Protein AF-A0A839RKI3-F1 (afdb_monomer_lite)

Foldseek 3Di:
DDQVVLLVVLLVCLQVLLVVLCVVQVDVPRNVCSLVVSLVVLLVSQLVSLVVDVQDDPPDDSVRSSVSRSVSSNVSNVVNVVVVLCVVQPPVGD

Organism: NCBI:txid616997

Structu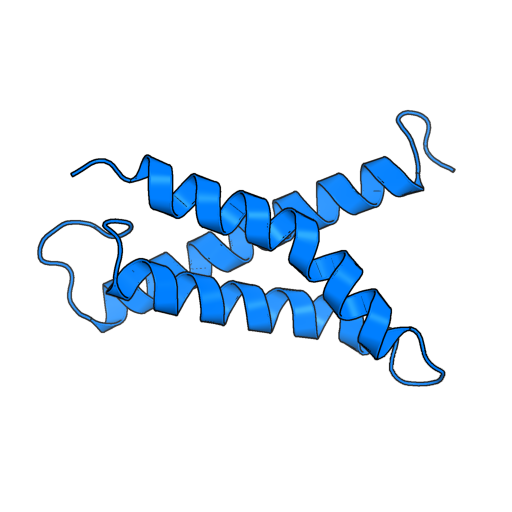re (mmCIF, N/CA/C/O backbone):
data_AF-A0A839RKI3-F1
#
_entry.id   AF-A0A839RKI3-F1
#
loop_
_atom_site.group_PDB
_atom_site.id
_atom_site.type_symbol
_atom_site.label_atom_id
_atom_site.label_alt_id
_atom_site.label_comp_id
_atom_site.label_asym_id
_atom_site.label_entity_id
_atom_site.label_seq_id
_atom_site.pdbx_PDB_ins_code
_atom_site.Cartn_x
_atom_site.Cartn_y
_atom_site.Cartn_z
_atom_site.occupancy
_atom_site.B_iso_or_equiv
_atom_site.auth_seq_id
_atom_site.auth_comp_id
_atom_site.auth_asym_id
_atom_site.auth_atom_id
_atom_site.pdbx_PDB_model_num
ATOM 1 N N . MET A 1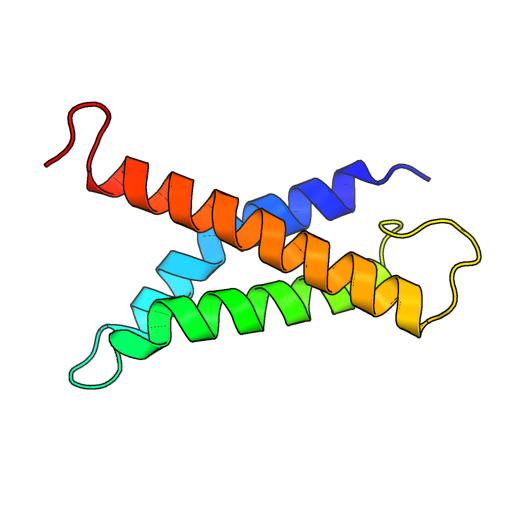 1 ? -14.782 8.598 13.668 1.00 72.19 1 MET A N 1
ATOM 2 C CA . MET A 1 1 ? -13.622 9.318 13.080 1.00 72.19 1 MET A CA 1
ATOM 3 C C . MET A 1 1 ? -13.662 9.202 11.556 1.00 72.19 1 MET A C 1
ATOM 5 O O . MET A 1 1 ? -14.238 8.240 11.061 1.00 72.19 1 MET A O 1
ATOM 9 N N . SER A 1 2 ? -13.097 10.156 10.805 1.00 88.31 2 SER A N 1
ATOM 10 C CA . SER A 1 2 ? -13.079 10.091 9.331 1.00 88.31 2 SER A CA 1
ATOM 11 C C . SER A 1 2 ? -12.034 9.091 8.824 1.00 88.31 2 SER A C 1
ATOM 13 O O . SER A 1 2 ? -10.899 9.115 9.291 1.00 88.31 2 SER A O 1
ATOM 15 N N . ARG A 1 3 ? -12.404 8.252 7.846 1.00 92.81 3 ARG A N 1
ATOM 16 C CA . ARG A 1 3 ? -11.498 7.290 7.180 1.00 92.81 3 ARG A CA 1
ATOM 17 C C . ARG A 1 3 ? -10.682 7.910 6.046 1.00 92.81 3 ARG A C 1
ATOM 19 O O . ARG A 1 3 ? -9.733 7.305 5.556 1.00 92.81 3 ARG A O 1
ATOM 26 N N . LEU A 1 4 ? -11.056 9.120 5.634 1.00 95.00 4 LEU A N 1
ATOM 27 C CA . LEU A 1 4 ? -10.479 9.808 4.486 1.00 95.00 4 LEU A CA 1
ATOM 28 C C . LEU A 1 4 ? -8.949 9.973 4.576 1.00 95.00 4 LEU A C 1
ATOM 30 O O . LEU A 1 4 ? -8.292 9.670 3.585 1.00 95.00 4 LEU A O 1
ATOM 34 N N . PRO A 1 5 ? -8.3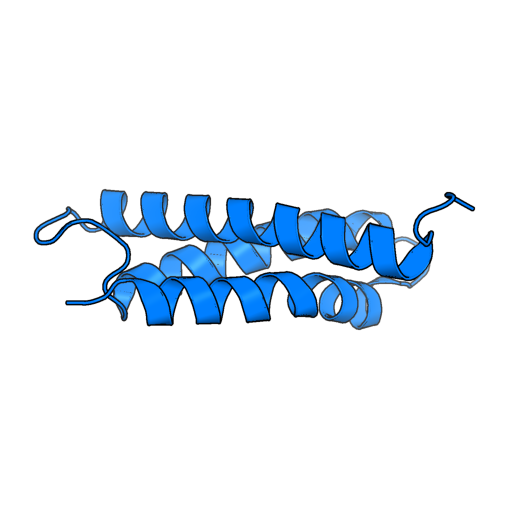46 10.358 5.721 1.00 95.19 5 PRO A N 1
ATOM 35 C CA . PRO A 1 5 ? -6.894 10.521 5.801 1.00 95.19 5 PRO A CA 1
ATOM 36 C C . PRO A 1 5 ? -6.128 9.221 5.535 1.00 95.19 5 PRO A C 1
ATOM 38 O O . PRO A 1 5 ? -5.111 9.238 4.850 1.00 95.19 5 PRO A O 1
ATOM 41 N N . ALA A 1 6 ? -6.638 8.087 6.029 1.00 95.00 6 ALA A N 1
ATOM 42 C CA . ALA A 1 6 ? -6.030 6.778 5.805 1.00 95.00 6 ALA A CA 1
ATOM 43 C C . ALA A 1 6 ? -6.087 6.377 4.324 1.00 95.00 6 ALA A C 1
ATOM 45 O O . ALA A 1 6 ? -5.101 5.892 3.775 1.00 95.00 6 ALA A O 1
ATOM 46 N N . VAL A 1 7 ? -7.226 6.623 3.669 1.00 96.75 7 VAL A N 1
ATOM 47 C CA . VAL A 1 7 ? -7.406 6.340 2.238 1.00 96.75 7 VAL A CA 1
ATOM 48 C C . VAL A 1 7 ? -6.511 7.235 1.383 1.00 96.75 7 VAL A C 1
ATOM 50 O O . VAL A 1 7 ? -5.844 6.732 0.487 1.00 96.75 7 VAL A O 1
ATOM 53 N N . LEU A 1 8 ? -6.446 8.539 1.673 1.00 97.06 8 LEU A N 1
ATOM 54 C CA . LEU A 1 8 ? -5.585 9.475 0.943 1.00 97.06 8 LEU A CA 1
ATOM 55 C C . LEU A 1 8 ? -4.103 9.125 1.101 1.00 97.06 8 LEU A C 1
ATOM 57 O O . LEU A 1 8 ? -3.370 9.127 0.116 1.00 97.06 8 LEU A O 1
ATOM 61 N N . LEU A 1 9 ? -3.674 8.770 2.314 1.00 97.31 9 LEU A N 1
ATOM 62 C CA . LEU A 1 9 ? -2.310 8.312 2.566 1.00 97.31 9 LEU A CA 1
ATOM 63 C C . LEU A 1 9 ? -1.978 7.071 1.730 1.00 97.31 9 LEU A C 1
ATOM 65 O O . LEU A 1 9 ? -0.959 7.046 1.046 1.00 97.31 9 LEU A O 1
ATOM 69 N N . LEU A 1 10 ? -2.846 6.058 1.752 1.00 97.44 10 LEU A N 1
ATOM 70 C CA . LEU A 1 10 ? -2.638 4.837 0.974 1.00 97.44 10 LEU A CA 1
ATOM 71 C C . LEU A 1 10 ? -2.715 5.079 -0.537 1.00 97.44 10 LEU A C 1
ATOM 73 O O . LEU A 1 10 ? -2.015 4.406 -1.283 1.00 97.44 10 LEU A O 1
ATOM 77 N N . LEU A 1 11 ? -3.518 6.038 -1.000 1.00 97.56 11 LEU A N 1
ATOM 78 C CA . LEU A 1 11 ? -3.580 6.405 -2.414 1.00 97.56 11 LEU A CA 1
ATOM 79 C C . LEU A 1 11 ? -2.254 7.018 -2.876 1.00 97.56 11 LEU A C 1
ATO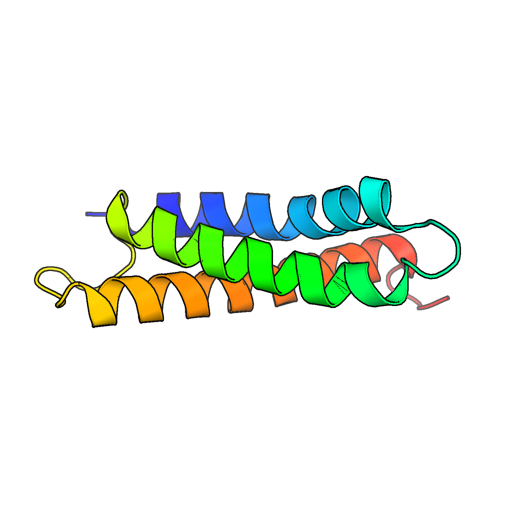M 81 O O . LEU A 1 11 ? -1.705 6.597 -3.891 1.00 97.56 11 LEU A O 1
ATOM 85 N N . ILE A 1 12 ? -1.722 7.973 -2.109 1.00 97.75 12 ILE A N 1
ATOM 86 C CA . ILE A 1 12 ? -0.418 8.588 -2.383 1.00 97.75 12 ILE A CA 1
ATOM 87 C C . ILE A 1 12 ? 0.669 7.507 -2.388 1.00 97.75 12 ILE A C 1
ATOM 89 O O . ILE A 1 12 ? 1.444 7.419 -3.338 1.00 97.75 12 ILE A O 1
ATOM 93 N N . LEU A 1 13 ? 0.690 6.637 -1.374 1.00 97.50 13 LEU A N 1
ATOM 94 C CA . LEU A 1 13 ? 1.633 5.520 -1.317 1.00 97.50 13 LEU A CA 1
ATOM 95 C C . LEU A 1 13 ? 1.478 4.570 -2.508 1.00 97.50 13 LEU A C 1
ATOM 97 O O . LEU A 1 13 ? 2.486 4.159 -3.067 1.00 97.50 13 LEU A O 1
ATOM 101 N N . GLY A 1 14 ? 0.255 4.262 -2.940 1.00 96.25 14 GLY A N 1
ATOM 102 C CA . GLY A 1 14 ? 0.000 3.414 -4.105 1.00 96.25 14 GLY A CA 1
ATOM 103 C C . GLY A 1 14 ? 0.595 3.994 -5.386 1.00 96.25 14 GLY A C 1
ATOM 104 O O . GLY A 1 14 ? 1.283 3.283 -6.113 1.00 96.25 14 GLY A O 1
ATOM 105 N N . ILE A 1 15 ? 0.403 5.294 -5.627 1.00 96.12 15 ILE A N 1
ATOM 106 C CA . ILE A 1 15 ? 0.938 5.992 -6.808 1.00 96.12 15 ILE A CA 1
ATOM 107 C C . ILE A 1 15 ? 2.472 5.983 -6.816 1.00 96.12 15 ILE A C 1
ATOM 109 O O . ILE A 1 15 ? 3.078 5.711 -7.849 1.00 96.12 15 ILE A O 1
ATOM 113 N N . PHE A 1 16 ? 3.111 6.260 -5.676 1.00 96.62 16 PHE A N 1
ATOM 114 C CA . PHE A 1 16 ? 4.573 6.371 -5.606 1.00 96.62 16 PHE A CA 1
ATOM 115 C C . PHE A 1 16 ? 5.294 5.046 -5.337 1.00 96.62 16 PHE A C 1
ATOM 117 O O . PHE A 1 16 ? 6.483 4.934 -5.621 1.00 96.62 16 PHE A O 1
ATOM 124 N N . SER A 1 17 ? 4.616 4.024 -4.816 1.00 95.88 17 SER A N 1
ATOM 125 C CA . SER A 1 17 ? 5.266 2.758 -4.470 1.00 95.88 17 SER A CA 1
ATOM 126 C C . SER A 1 17 ? 5.799 2.032 -5.703 1.00 95.88 17 SER A C 1
ATOM 128 O O . SER A 1 17 ? 6.888 1.477 -5.624 1.00 95.88 17 SER A O 1
ATOM 130 N N . LEU A 1 18 ? 5.083 2.054 -6.829 1.00 93.25 18 LEU A N 1
ATOM 131 C CA . LEU A 1 18 ? 5.520 1.376 -8.050 1.00 93.25 18 LEU A CA 1
ATOM 132 C C . LEU A 1 18 ? 6.796 1.992 -8.666 1.00 93.25 18 LEU A C 1
ATOM 134 O O . LEU A 1 18 ? 7.739 1.233 -8.889 1.00 93.25 18 LEU A O 1
ATOM 138 N N . PRO A 1 19 ? 6.907 3.321 -8.898 1.00 93.38 19 PRO A N 1
ATOM 139 C CA . PRO A 1 19 ? 8.152 3.909 -9.401 1.00 93.38 19 PRO A CA 1
ATOM 140 C C . PRO A 1 19 ? 9.314 3.758 -8.413 1.00 93.38 19 PRO A C 1
ATOM 142 O O . PRO A 1 19 ? 10.451 3.594 -8.842 1.00 93.38 19 PRO A O 1
ATOM 145 N N . VAL A 1 20 ? 9.048 3.744 -7.101 1.00 96.00 20 VAL A N 1
ATOM 146 C CA . VAL A 1 20 ? 10.074 3.425 -6.096 1.00 96.00 20 VAL A CA 1
ATOM 147 C C . VAL A 1 20 ? 10.542 1.976 -6.239 1.00 96.00 20 VAL A C 1
ATOM 149 O O . VAL A 1 20 ? 11.743 1.728 -6.251 1.00 96.00 20 VAL A O 1
ATOM 152 N N . SER A 1 21 ? 9.629 1.012 -6.394 1.00 94.38 21 SER A N 1
ATOM 153 C CA . SER A 1 21 ? 9.997 -0.384 -6.654 1.00 94.38 21 SER A CA 1
ATOM 154 C C . SER A 1 21 ? 10.794 -0.532 -7.951 1.00 94.38 21 SER A C 1
ATOM 156 O O . SER A 1 21 ? 11.805 -1.226 -7.941 1.00 94.38 21 SER A O 1
ATOM 158 N N . ALA A 1 22 ? 10.396 0.152 -9.028 1.00 92.94 22 ALA A N 1
ATOM 159 C CA . ALA A 1 22 ? 11.134 0.171 -10.289 1.00 92.94 22 ALA A CA 1
ATOM 160 C C . ALA A 1 22 ? 12.547 0.737 -10.101 1.00 92.94 22 ALA A C 1
ATOM 162 O O . ALA A 1 22 ? 13.514 0.072 -10.445 1.00 92.94 22 ALA A O 1
ATOM 163 N N . PHE A 1 23 ? 12.695 1.887 -9.438 1.00 94.44 23 PHE A N 1
ATOM 164 C CA . PHE A 1 23 ? 14.002 2.500 -9.181 1.00 94.44 23 PHE A CA 1
ATOM 165 C C . PHE A 1 23 ? 15.021 1.540 -8.538 1.00 94.44 23 PHE A C 1
ATOM 167 O O . PHE A 1 23 ? 16.206 1.602 -8.854 1.00 94.44 23 PHE A O 1
ATOM 174 N N . PHE A 1 24 ? 14.573 0.639 -7.656 1.00 95.50 24 PHE A N 1
ATOM 175 C CA . PHE A 1 24 ? 15.447 -0.340 -7.000 1.00 95.50 24 PHE A CA 1
ATOM 176 C C . PHE A 1 24 ? 15.570 -1.686 -7.730 1.00 95.50 24 PHE A C 1
ATOM 178 O O . PHE A 1 24 ? 16.505 -2.430 -7.438 1.00 95.50 24 PHE A O 1
ATOM 185 N N . LEU A 1 25 ? 14.633 -2.034 -8.617 1.00 95.38 25 LEU A N 1
ATOM 186 C CA . LEU A 1 25 ? 14.505 -3.383 -9.188 1.00 95.38 25 LEU A CA 1
ATOM 187 C C . LEU A 1 25 ? 14.553 -3.422 -10.722 1.00 95.38 25 LEU A C 1
ATOM 189 O O . LEU A 1 25 ? 14.439 -4.507 -11.286 1.00 95.38 25 LEU A O 1
ATOM 193 N N . ASP A 1 26 ? 14.778 -2.302 -11.403 1.00 92.88 26 ASP A N 1
ATOM 194 C CA . ASP A 1 26 ? 14.901 -2.201 -12.870 1.00 92.88 26 ASP A CA 1
ATOM 195 C C . ASP A 1 26 ? 16.266 -2.696 -13.408 1.00 92.88 26 ASP A C 1
ATOM 197 O O . ASP A 1 26 ? 16.814 -2.184 -14.378 1.00 92.88 26 ASP A O 1
ATOM 201 N N . GLY A 1 27 ? 16.881 -3.659 -12.718 1.00 93.19 27 GLY A N 1
ATOM 202 C CA . GLY A 1 27 ? 18.143 -4.280 -13.106 1.00 93.19 27 GLY A CA 1
ATOM 203 C C . GLY A 1 27 ? 17.963 -5.664 -13.748 1.00 93.19 27 GLY A C 1
ATOM 204 O O . GLY A 1 27 ? 16.934 -6.323 -13.550 1.00 93.19 27 GLY A O 1
ATOM 205 N N . PRO A 1 28 ? 19.001 -6.177 -14.442 1.00 92.62 28 PRO A N 1
ATOM 206 C CA . PRO A 1 28 ? 18.962 -7.500 -15.055 1.00 92.62 28 PRO A CA 1
ATOM 207 C C . PRO A 1 28 ? 18.605 -8.596 -14.043 1.00 92.62 28 PRO A C 1
ATOM 209 O O . PRO A 1 28 ? 19.322 -8.831 -13.070 1.00 92.62 28 PRO A O 1
ATOM 212 N N . GLY A 1 29 ? 17.490 -9.287 -14.285 1.00 93.00 29 GLY A N 1
ATOM 213 C CA . GLY A 1 29 ? 17.002 -10.382 -13.439 1.00 93.00 29 GLY A CA 1
ATOM 214 C C . GLY A 1 29 ? 16.131 -9.963 -12.246 1.00 93.00 29 GLY A C 1
ATOM 215 O O . GLY A 1 29 ? 15.573 -10.842 -11.587 1.00 93.00 29 GLY A O 1
ATOM 216 N N . THR A 1 30 ? 15.952 -8.663 -11.982 1.00 95.62 30 THR A N 1
ATOM 217 C CA . THR A 1 30 ? 15.095 -8.157 -10.890 1.00 95.62 30 THR A CA 1
ATOM 218 C C . THR A 1 30 ? 13.795 -7.504 -11.368 1.00 95.62 30 THR A C 1
ATOM 220 O O . THR A 1 30 ? 12.868 -7.388 -10.574 1.00 95.62 30 THR A O 1
ATOM 223 N N . GLU A 1 31 ? 13.665 -7.165 -12.651 1.00 92.88 31 GLU A N 1
ATOM 224 C CA . GLU A 1 31 ? 12.498 -6.460 -13.223 1.00 92.88 31 GLU A CA 1
ATOM 225 C C . GLU A 1 31 ? 11.155 -7.156 -12.931 1.00 92.88 31 GLU A C 1
ATOM 227 O O . GLU A 1 31 ? 10.165 -6.523 -12.560 1.00 92.88 31 GLU A O 1
ATOM 232 N N . ASN A 1 32 ? 11.130 -8.493 -12.992 1.00 95.12 32 ASN A N 1
ATOM 233 C CA . ASN A 1 32 ? 9.932 -9.292 -12.703 1.00 95.12 32 ASN A CA 1
ATOM 234 C C . ASN A 1 32 ? 9.459 -9.185 -11.239 1.00 95.12 32 ASN A C 1
ATOM 236 O O . ASN A 1 32 ? 8.347 -9.607 -10.920 1.00 95.12 32 ASN A O 1
ATOM 240 N N . TRP A 1 33 ? 10.279 -8.622 -10.344 1.00 97.06 33 TRP A N 1
ATOM 241 C CA . TRP A 1 33 ? 9.940 -8.388 -8.941 1.00 97.06 33 TRP A CA 1
ATOM 242 C C . TRP A 1 33 ? 9.301 -7.025 -8.678 1.00 97.06 33 TRP A C 1
ATOM 244 O O . TRP A 1 33 ? 8.733 -6.856 -7.601 1.00 97.06 33 TRP A O 1
ATOM 254 N N . ILE A 1 34 ? 9.315 -6.085 -9.631 1.00 95.31 34 ILE A N 1
ATOM 255 C CA . ILE A 1 34 ? 8.768 -4.729 -9.441 1.00 95.31 34 ILE A CA 1
ATOM 256 C C . ILE A 1 34 ? 7.308 -4.787 -8.977 1.00 95.31 34 ILE A C 1
ATOM 258 O O . ILE A 1 34 ? 6.960 -4.254 -7.922 1.00 95.31 34 ILE A O 1
ATOM 262 N N . VAL A 1 35 ? 6.456 -5.480 -9.736 1.00 95.69 35 VAL A N 1
ATOM 263 C CA . VAL A 1 35 ? 5.020 -5.589 -9.441 1.00 95.69 35 VAL A CA 1
ATOM 264 C C . VAL A 1 35 ? 4.756 -6.417 -8.170 1.00 95.69 35 VAL A C 1
ATOM 266 O O . VAL A 1 35 ? 4.020 -5.936 -7.305 1.00 95.69 35 VAL A O 1
ATOM 269 N N . PRO A 1 36 ? 5.362 -7.609 -7.971 1.00 97.75 36 PRO A N 1
ATOM 270 C CA . PRO A 1 36 ? 5.236 -8.344 -6.712 1.00 97.75 36 PRO A CA 1
ATOM 271 C C . PRO A 1 36 ? 5.628 -7.534 -5.471 1.00 97.75 36 PRO A C 1
ATOM 273 O O . PRO A 1 36 ? 4.872 -7.496 -4.498 1.00 97.75 36 PRO A O 1
ATOM 276 N N . VAL A 1 37 ? 6.780 -6.857 -5.498 1.00 97.75 37 VAL A N 1
ATOM 277 C CA . VAL A 1 37 ? 7.269 -6.057 -4.365 1.00 97.75 37 VAL A CA 1
ATOM 278 C C . VAL A 1 37 ? 6.334 -4.887 -4.093 1.00 97.75 37 VAL A C 1
ATOM 280 O O . VAL A 1 37 ? 5.990 -4.655 -2.936 1.00 97.75 37 VAL A O 1
ATOM 283 N N . HIS A 1 38 ? 5.852 -4.208 -5.132 1.00 97.50 38 HIS A N 1
ATOM 284 C CA . HIS A 1 38 ? 4.859 -3.146 -4.998 1.00 97.50 38 HIS A CA 1
ATOM 285 C C . HIS A 1 38 ? 3.602 -3.613 -4.240 1.00 97.50 38 HIS A C 1
ATOM 287 O O . HIS A 1 38 ? 3.195 -2.979 -3.263 1.00 97.50 38 HIS A O 1
ATOM 293 N N . PHE A 1 39 ? 3.020 -4.755 -4.622 1.00 98.31 39 PHE A N 1
ATOM 294 C CA . PHE A 1 39 ? 1.836 -5.297 -3.946 1.00 98.31 39 PHE A CA 1
ATOM 295 C C . PHE A 1 39 ? 2.110 -5.723 -2.501 1.00 98.31 39 PHE A C 1
ATOM 297 O O . PHE A 1 39 ? 1.289 -5.455 -1.621 1.00 98.31 39 PHE A O 1
ATOM 304 N N . VAL A 1 40 ? 3.259 -6.352 -2.235 1.00 98.31 40 VAL A N 1
ATOM 305 C CA . VAL A 1 40 ? 3.657 -6.752 -0.875 1.00 98.31 40 VAL A CA 1
ATOM 306 C C . VAL A 1 40 ? 3.829 -5.526 0.021 1.00 98.31 40 VAL A C 1
ATOM 308 O O . VAL A 1 40 ? 3.273 -5.487 1.121 1.00 98.31 40 VAL A O 1
ATOM 311 N N . VAL A 1 41 ? 4.544 -4.503 -0.456 1.00 98.06 41 VAL A N 1
ATOM 312 C CA . VAL A 1 41 ? 4.764 -3.247 0.272 1.00 98.06 41 VAL A CA 1
ATOM 313 C C . VAL A 1 41 ? 3.436 -2.555 0.561 1.00 98.06 41 VAL A C 1
ATOM 315 O O . VAL A 1 41 ? 3.192 -2.155 1.698 1.00 98.06 41 VAL A O 1
ATOM 318 N N . MET A 1 42 ? 2.543 -2.466 -0.424 1.00 98.56 42 MET A N 1
ATOM 319 C CA . MET A 1 42 ? 1.245 -1.819 -0.247 1.00 98.56 42 MET A CA 1
ATOM 320 C C . MET A 1 42 ? 0.301 -2.597 0.671 1.00 98.56 42 MET A C 1
ATOM 322 O O . MET A 1 42 ? -0.408 -1.987 1.473 1.00 98.56 42 MET A O 1
ATOM 326 N N . GLY A 1 43 ? 0.320 -3.930 0.627 1.00 98.31 43 GLY A N 1
ATOM 327 C CA . GLY A 1 43 ? -0.404 -4.763 1.587 1.00 98.31 43 GLY A CA 1
ATOM 328 C C . GLY A 1 43 ? 0.095 -4.553 3.021 1.00 98.31 43 GLY A C 1
ATOM 329 O O . GLY A 1 43 ? -0.706 -4.339 3.935 1.00 98.31 43 GLY A O 1
ATOM 330 N N . ALA A 1 44 ? 1.414 -4.533 3.221 1.00 98.12 44 ALA A N 1
ATOM 331 C CA . ALA A 1 44 ? 2.022 -4.275 4.526 1.00 98.12 44 ALA A CA 1
ATOM 332 C C . ALA A 1 44 ? 1.734 -2.849 5.031 1.00 98.12 44 ALA A C 1
ATOM 334 O O . ALA A 1 44 ? 1.336 -2.669 6.184 1.00 98.12 44 ALA A O 1
ATOM 335 N N . ALA A 1 45 ? 1.861 -1.840 4.165 1.00 97.75 45 ALA A N 1
ATOM 336 C CA . ALA A 1 45 ? 1.540 -0.452 4.482 1.00 97.75 45 ALA A CA 1
ATOM 337 C C . ALA A 1 45 ? 0.060 -0.289 4.848 1.00 97.75 45 ALA A C 1
ATOM 339 O O . ALA A 1 45 ? -0.262 0.353 5.845 1.00 97.75 45 ALA A O 1
ATOM 340 N N . GLY A 1 46 ? -0.842 -0.929 4.101 1.00 97.88 46 GLY A N 1
ATOM 341 C CA . GLY A 1 46 ? -2.269 -0.971 4.399 1.00 97.88 46 GLY A CA 1
ATOM 342 C C . GLY A 1 46 ? -2.566 -1.547 5.783 1.00 97.88 46 GLY A C 1
ATOM 343 O O . GLY A 1 46 ? -3.302 -0.940 6.566 1.00 97.88 46 GLY A O 1
ATOM 344 N N . ALA A 1 47 ? -1.966 -2.692 6.113 1.00 97.19 47 ALA A N 1
ATOM 345 C CA . ALA A 1 47 ? -2.096 -3.310 7.431 1.00 97.19 47 ALA A CA 1
ATOM 346 C C . ALA A 1 47 ? -1.596 -2.387 8.557 1.00 97.19 47 ALA A C 1
ATOM 348 O O . ALA A 1 47 ? -2.279 -2.233 9.573 1.00 97.19 47 ALA A O 1
ATOM 349 N N . LEU A 1 48 ? -0.447 -1.732 8.361 1.00 96.62 48 LEU A N 1
ATOM 350 C CA . LEU A 1 48 ? 0.127 -0.787 9.319 1.00 96.62 48 LEU A CA 1
ATOM 351 C C . LEU A 1 48 ? -0.760 0.453 9.495 1.00 96.62 48 LEU A C 1
ATOM 353 O O . LEU A 1 48 ? -1.034 0.869 10.618 1.00 96.62 48 LEU A O 1
ATOM 357 N N . VAL A 1 49 ? -1.269 1.023 8.403 1.00 95.75 49 VAL A N 1
ATOM 358 C CA . VAL A 1 49 ? -2.175 2.179 8.437 1.00 95.75 49 VAL A CA 1
ATOM 359 C C . VAL A 1 49 ? -3.459 1.849 9.196 1.00 95.75 49 VAL A C 1
ATOM 361 O O . VAL A 1 49 ? -3.899 2.656 10.009 1.00 95.75 49 VAL A O 1
ATOM 364 N N . ALA A 1 50 ? -4.036 0.658 9.014 1.00 93.88 50 ALA A N 1
ATOM 365 C CA . ALA A 1 50 ? -5.242 0.244 9.736 1.00 93.88 50 ALA A CA 1
ATOM 366 C C . ALA A 1 50 ? -5.044 0.079 11.254 1.00 93.88 50 ALA A C 1
ATOM 368 O O . ALA A 1 50 ? -6.029 0.071 12.003 1.00 93.88 50 ALA A O 1
ATOM 369 N N . PHE A 1 51 ? -3.796 -0.057 11.713 1.00 89.62 51 PHE A N 1
ATOM 370 C CA . PHE A 1 51 ? -3.458 -0.092 13.133 1.00 89.62 51 PHE A CA 1
ATOM 371 C C . PHE A 1 51 ? -3.568 1.303 13.767 1.00 89.62 51 PHE A C 1
ATOM 373 O O . PHE A 1 51 ? -4.239 1.457 14.792 1.00 89.62 51 PHE A O 1
ATOM 380 N N . TRP A 1 52 ? -2.971 2.310 13.121 1.00 88.81 52 TRP A N 1
ATOM 381 C CA . TRP A 1 52 ? -2.837 3.679 13.640 1.00 88.81 52 TRP A CA 1
ATOM 382 C C . TRP A 1 52 ? -3.986 4.611 13.267 1.00 88.81 52 TRP A C 1
ATOM 384 O O . TRP A 1 52 ? -4.297 5.535 14.015 1.00 88.81 52 TRP A O 1
ATOM 394 N N . LEU A 1 53 ? -4.617 4.382 12.117 1.00 90.62 53 LEU A N 1
ATOM 395 C CA . LEU A 1 53 ? -5.669 5.234 11.587 1.00 90.62 53 LEU A CA 1
ATOM 396 C C . LEU A 1 53 ? -7.006 4.484 11.497 1.00 90.62 53 LEU A C 1
ATOM 398 O O . LEU A 1 53 ? -7.047 3.263 11.305 1.00 90.62 53 LEU A O 1
ATOM 402 N N . PRO A 1 54 ? -8.127 5.211 11.626 1.00 89.69 54 PRO A N 1
ATOM 403 C CA . PRO A 1 54 ? -9.459 4.644 11.479 1.00 89.69 54 PRO A CA 1
ATOM 404 C C . PRO A 1 54 ? -9.694 4.268 10.013 1.00 89.69 54 PRO A C 1
ATOM 406 O O . PRO A 1 54 ? -10.095 5.096 9.201 1.00 89.69 54 PRO A O 1
ATOM 409 N N . LEU A 1 55 ? -9.429 3.007 9.674 1.00 90.94 55 LEU A N 1
ATOM 410 C CA . LEU A 1 55 ? -9.697 2.443 8.348 1.00 90.94 55 LEU A CA 1
ATOM 411 C C . LEU A 1 55 ? -10.730 1.310 8.412 1.00 90.94 55 LEU A C 1
ATOM 413 O O . LEU A 1 55 ? -11.666 1.264 7.615 1.00 90.94 55 LEU A O 1
ATOM 417 N N . ALA A 1 56 ? -10.600 0.431 9.406 1.00 91.44 56 ALA A N 1
ATOM 418 C CA . ALA A 1 56 ? -11.592 -0.592 9.716 1.00 91.44 56 ALA A CA 1
ATOM 419 C C . ALA A 1 56 ? -12.748 -0.033 10.568 1.00 91.44 56 ALA A C 1
ATOM 421 O O . ALA A 1 56 ? -12.677 1.076 11.092 1.00 91.44 56 ALA A O 1
ATOM 422 N N . GLN A 1 57 ? -13.823 -0.816 10.708 1.00 88.75 57 GLN A N 1
ATOM 423 C CA . GLN A 1 57 ? -14.922 -0.495 11.626 1.00 88.75 57 GLN A CA 1
ATOM 424 C C . GLN A 1 57 ? -14.427 -0.393 13.080 1.00 88.75 57 GLN A C 1
ATOM 426 O O . GLN A 1 57 ? -13.540 -1.150 13.489 1.00 88.75 57 GLN A O 1
ATOM 431 N N . ASP A 1 58 ? -15.035 0.500 13.859 1.00 86.81 58 ASP A N 1
ATOM 432 C CA . ASP A 1 58 ? -14.732 0.641 15.283 1.00 86.81 58 ASP A CA 1
ATOM 433 C C . ASP A 1 58 ? -15.046 -0.671 16.025 1.00 86.81 58 ASP A C 1
ATOM 435 O O . ASP A 1 58 ? -15.999 -1.380 15.697 1.00 86.81 58 ASP A O 1
ATOM 439 N N . GLY A 1 59 ? -14.190 -1.046 16.980 1.00 87.88 59 GLY A N 1
ATOM 440 C CA . GLY A 1 59 ? -14.308 -2.314 17.712 1.00 87.88 59 GLY A CA 1
ATOM 441 C C . GLY A 1 59 ? -13.969 -3.576 16.901 1.00 87.88 59 GLY A C 1
ATOM 442 O O . GLY A 1 59 ? -14.174 -4.686 17.389 1.00 87.88 59 GLY A O 1
ATOM 443 N N . ALA A 1 60 ? -13.450 -3.455 15.672 1.00 91.31 60 ALA A N 1
ATOM 444 C CA . ALA A 1 60 ? -12.958 -4.611 14.922 1.00 91.31 60 ALA A CA 1
ATOM 445 C C . ALA A 1 60 ? -11.820 -5.335 15.660 1.00 91.31 60 ALA A C 1
ATOM 447 O O . ALA A 1 60 ? -10.901 -4.702 16.181 1.00 91.31 60 ALA A O 1
ATOM 448 N N . SER A 1 61 ? -11.836 -6.671 15.610 1.00 94.50 61 SER A N 1
ATOM 449 C CA . SER A 1 61 ? -10.719 -7.483 16.099 1.00 94.50 61 SER A CA 1
ATOM 450 C C . SER A 1 61 ? -9.417 -7.143 15.352 1.00 94.50 61 SER A C 1
ATOM 452 O O . SER A 1 61 ? -9.471 -6.760 14.176 1.00 94.50 61 SER A O 1
ATOM 454 N N . PRO A 1 62 ? -8.234 -7.316 15.976 1.00 93.19 62 PRO A N 1
ATOM 455 C CA . PRO A 1 62 ? -6.953 -6.991 15.345 1.00 93.19 62 PRO A CA 1
ATOM 456 C C . PRO A 1 62 ? -6.760 -7.644 13.969 1.00 93.19 62 PRO A C 1
ATOM 458 O O . PRO A 1 62 ? -6.374 -6.968 13.018 1.00 93.19 62 PRO A O 1
ATOM 461 N N . GLY A 1 63 ? -7.127 -8.923 13.825 1.00 94.75 63 GLY A N 1
ATOM 462 C CA . GLY A 1 63 ? -7.043 -9.636 12.546 1.00 94.75 63 GLY A CA 1
ATOM 463 C C . GLY A 1 63 ? -7.924 -9.024 11.453 1.00 94.75 63 GLY A C 1
ATOM 464 O O . GLY A 1 63 ? -7.483 -8.877 10.315 1.00 94.75 63 GLY A O 1
ATOM 465 N N . LYS A 1 64 ? -9.141 -8.577 11.795 1.00 95.12 64 LYS A N 1
ATOM 466 C CA . LYS A 1 64 ? -10.026 -7.890 10.842 1.00 95.12 64 LYS A CA 1
ATOM 467 C C . LYS A 1 64 ? -9.464 -6.525 10.441 1.00 95.12 64 LYS A C 1
ATOM 469 O O . LYS A 1 64 ? -9.584 -6.153 9.277 1.00 95.12 64 LYS A O 1
ATOM 474 N N . ARG A 1 65 ? -8.827 -5.794 11.366 1.00 95.25 65 ARG A N 1
ATOM 475 C CA . ARG A 1 65 ? -8.160 -4.514 11.057 1.00 95.25 65 ARG A CA 1
ATOM 476 C C . ARG A 1 65 ? -7.017 -4.720 10.065 1.00 95.25 65 ARG A C 1
ATOM 478 O O . ARG A 1 65 ? -6.975 -4.022 9.058 1.00 95.25 65 ARG A O 1
ATOM 485 N N . ILE A 1 66 ? -6.162 -5.715 10.309 1.00 95.19 66 ILE A N 1
ATOM 486 C CA . ILE A 1 66 ? -5.052 -6.078 9.416 1.00 95.19 66 ILE A CA 1
ATOM 487 C C . ILE A 1 66 ? -5.576 -6.465 8.032 1.00 95.19 66 ILE A C 1
ATOM 489 O O . ILE A 1 66 ? -5.098 -5.927 7.039 1.00 95.19 66 ILE A O 1
ATOM 493 N N . LEU A 1 67 ? -6.584 -7.340 7.957 1.00 97.31 67 LEU A N 1
ATOM 494 C CA . LEU A 1 67 ? -7.133 -7.800 6.681 1.00 97.31 67 LEU A CA 1
ATOM 495 C C . LEU A 1 67 ? -7.753 -6.652 5.874 1.00 97.31 67 LEU A C 1
ATOM 497 O O . LEU A 1 67 ? -7.482 -6.532 4.681 1.00 97.31 67 LEU A O 1
ATOM 501 N N . VAL A 1 68 ? -8.553 -5.788 6.513 1.00 97.06 68 VAL A N 1
ATOM 502 C CA . VAL A 1 68 ? -9.134 -4.596 5.867 1.00 97.06 68 VAL A CA 1
ATOM 503 C C . VAL A 1 68 ? -8.034 -3.646 5.401 1.00 97.06 68 VAL A C 1
ATOM 505 O O . VAL A 1 68 ? -8.086 -3.154 4.278 1.00 97.06 68 VAL A O 1
ATOM 508 N N . GLY A 1 69 ? -7.022 -3.413 6.235 1.00 97.62 69 GLY A N 1
ATOM 509 C CA . GLY A 1 69 ? -5.877 -2.587 5.880 1.00 97.62 69 GLY A CA 1
ATOM 510 C C . GLY A 1 69 ? -5.136 -3.117 4.662 1.00 97.62 69 GLY A C 1
ATOM 511 O O . GLY A 1 69 ? -4.996 -2.401 3.675 1.00 97.62 69 GLY A O 1
ATOM 512 N N . ALA A 1 70 ? -4.714 -4.380 4.703 1.00 98.06 70 ALA A N 1
ATOM 513 C CA . ALA A 1 70 ? -3.967 -5.018 3.627 1.00 98.06 70 ALA A CA 1
ATOM 514 C C . ALA A 1 70 ? -4.755 -5.053 2.314 1.00 98.06 70 ALA A C 1
ATOM 516 O O . ALA A 1 70 ? -4.225 -4.671 1.275 1.00 98.06 70 ALA A O 1
ATOM 517 N N . SER A 1 71 ? -6.034 -5.437 2.359 1.00 98.06 71 SER A N 1
ATOM 518 C CA . SER A 1 71 ? -6.899 -5.439 1.170 1.00 98.06 71 SER A CA 1
ATOM 519 C C . SER A 1 71 ? -7.116 -4.037 0.601 1.00 98.06 71 SER A C 1
ATOM 521 O O . SER A 1 71 ? -7.073 -3.866 -0.614 1.00 98.06 71 SER A O 1
ATOM 523 N N . THR A 1 72 ? -7.263 -3.017 1.452 1.00 98.06 72 THR A N 1
ATOM 524 C CA . THR A 1 72 ? -7.345 -1.619 1.000 1.00 98.06 72 THR A CA 1
ATOM 525 C C . THR A 1 72 ? -6.033 -1.160 0.360 1.00 98.06 72 THR A C 1
ATOM 527 O O . THR A 1 72 ? -6.055 -0.539 -0.699 1.00 98.06 72 THR A O 1
ATOM 530 N N . GLY A 1 73 ? -4.891 -1.489 0.970 1.00 98.25 73 GLY A N 1
ATOM 531 C CA . GLY A 1 73 ? -3.568 -1.186 0.426 1.00 98.25 73 GLY A CA 1
ATOM 532 C C . GLY A 1 73 ? -3.345 -1.829 -0.943 1.00 98.25 73 GLY A C 1
ATOM 533 O O . GLY A 1 73 ? -2.963 -1.139 -1.882 1.00 98.25 73 GLY A O 1
ATOM 534 N N . ILE A 1 74 ? -3.677 -3.115 -1.091 1.00 98.31 74 ILE A N 1
ATOM 535 C CA . ILE A 1 74 ? -3.634 -3.834 -2.376 1.00 98.31 74 ILE A CA 1
ATOM 536 C C . ILE A 1 74 ? -4.586 -3.198 -3.397 1.00 98.31 74 ILE A C 1
ATOM 538 O O . ILE A 1 74 ? -4.208 -3.002 -4.547 1.00 98.31 74 ILE A O 1
ATOM 542 N N . GLY A 1 75 ? -5.804 -2.827 -2.997 1.00 98.19 75 GLY A N 1
ATOM 543 C CA . GLY A 1 75 ? -6.743 -2.140 -3.886 1.00 98.19 75 GLY A CA 1
ATOM 544 C C . GLY A 1 75 ? -6.183 -0.820 -4.424 1.00 98.19 75 GLY A C 1
ATOM 545 O O . GLY A 1 75 ? -6.309 -0.526 -5.609 1.00 98.19 75 GLY A O 1
ATOM 546 N N . LEU A 1 76 ? -5.502 -0.045 -3.579 1.00 98.25 76 LEU A N 1
ATOM 547 C CA . LEU A 1 76 ? -4.885 1.224 -3.977 1.00 98.25 76 LEU A CA 1
ATOM 548 C C . LEU A 1 76 ? -3.550 1.046 -4.717 1.00 98.25 76 LEU A C 1
ATOM 550 O O . LEU A 1 76 ? -3.189 1.912 -5.510 1.00 98.25 76 LEU A O 1
ATOM 554 N N . ALA A 1 77 ? -2.870 -0.090 -4.550 1.00 98.00 77 ALA A N 1
ATOM 555 C CA . ALA A 1 77 ? -1.768 -0.507 -5.418 1.00 98.00 77 ALA A CA 1
ATOM 556 C C . ALA A 1 77 ? -2.239 -0.686 -6.870 1.00 98.00 77 ALA A C 1
ATOM 558 O O . ALA A 1 77 ? -1.600 -0.190 -7.790 1.00 98.00 77 ALA A O 1
ATOM 559 N N . ILE A 1 78 ? -3.412 -1.297 -7.089 1.00 97.69 78 ILE A N 1
ATOM 560 C CA . ILE A 1 78 ? -4.003 -1.427 -8.436 1.00 97.69 78 ILE A CA 1
ATOM 561 C C . ILE A 1 78 ? -4.256 -0.047 -9.053 1.00 97.69 78 ILE A C 1
ATOM 563 O O . ILE A 1 78 ? -3.971 0.164 -10.229 1.00 97.69 78 ILE A O 1
ATOM 567 N N . VAL A 1 79 ? -4.755 0.908 -8.261 1.00 97.00 79 VAL A N 1
ATOM 568 C CA . VAL A 1 79 ? -4.948 2.291 -8.724 1.00 97.00 79 VAL A CA 1
ATOM 569 C C . VAL A 1 79 ? -3.609 2.928 -9.098 1.00 97.00 79 VAL A C 1
ATOM 571 O O . VAL A 1 79 ? -3.5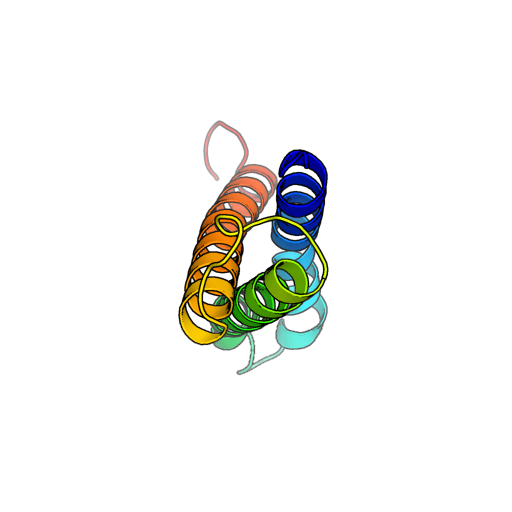07 3.522 -10.167 1.00 97.00 79 VAL A O 1
ATOM 574 N N . GLY A 1 80 ? -2.578 2.775 -8.264 1.00 95.38 80 GLY A N 1
ATOM 575 C CA . GLY A 1 80 ? -1.227 3.258 -8.560 1.00 95.38 80 GLY A CA 1
ATOM 576 C C . GLY A 1 80 ? -0.647 2.660 -9.841 1.00 95.38 80 GLY A C 1
ATOM 577 O O . GLY A 1 80 ? -0.141 3.395 -10.687 1.00 95.38 80 GLY A O 1
ATOM 578 N N . LEU A 1 81 ? -0.801 1.348 -10.030 1.00 95.50 81 LEU A N 1
ATOM 579 C CA . LEU A 1 81 ? -0.410 0.639 -11.245 1.00 95.50 81 LEU A CA 1
ATOM 580 C C . LEU A 1 81 ? -1.144 1.167 -12.480 1.00 95.50 81 LEU A C 1
ATOM 582 O O . LEU A 1 81 ? -0.507 1.420 -13.499 1.00 95.50 81 LEU A O 1
ATOM 586 N N . ALA A 1 82 ? -2.459 1.374 -12.389 1.00 95.06 82 ALA A N 1
ATOM 587 C CA . ALA A 1 82 ? -3.248 1.940 -13.478 1.00 95.06 82 ALA A CA 1
ATOM 588 C C . ALA A 1 82 ? -2.785 3.363 -13.821 1.00 95.06 82 ALA A C 1
ATOM 590 O O . ALA A 1 82 ? -2.555 3.664 -14.988 1.00 95.06 82 ALA A O 1
ATOM 591 N N . VAL A 1 83 ? -2.590 4.222 -12.813 1.00 93.69 83 VAL A N 1
ATOM 592 C CA . VAL A 1 83 ? -2.073 5.588 -12.999 1.00 93.69 83 VAL A CA 1
ATOM 593 C C . VAL A 1 83 ? -0.709 5.556 -13.682 1.00 93.69 83 VAL A C 1
ATOM 595 O O . VAL A 1 83 ? -0.514 6.251 -14.672 1.00 93.69 83 VAL A O 1
ATOM 598 N N . PHE A 1 84 ? 0.218 4.729 -13.204 1.00 90.62 84 PHE A N 1
ATOM 599 C CA . PHE A 1 84 ? 1.545 4.606 -13.799 1.00 90.62 84 PHE A CA 1
ATOM 600 C C . PHE A 1 84 ? 1.485 4.108 -15.246 1.00 90.62 84 PHE A C 1
ATOM 602 O O . PHE A 1 84 ? 2.132 4.677 -16.121 1.00 90.62 84 PHE A O 1
ATOM 609 N N . TRP A 1 85 ? 0.655 3.099 -15.520 1.00 90.88 85 TRP A N 1
ATOM 610 C CA . TRP A 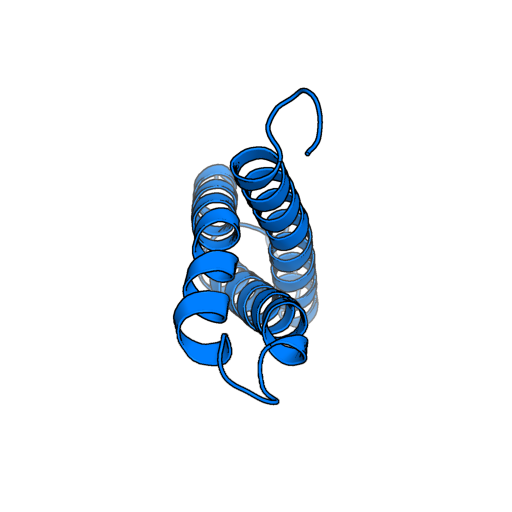1 85 ? 0.427 2.608 -16.875 1.00 90.88 85 TRP A CA 1
ATOM 611 C C . TRP A 1 85 ? -0.096 3.716 -17.798 1.00 90.88 85 TRP A C 1
ATOM 613 O O . TRP A 1 85 ? 0.442 3.893 -18.890 1.00 90.88 85 TRP A O 1
ATOM 623 N N . PHE A 1 86 ? -1.075 4.510 -17.353 1.00 91.94 86 PHE A N 1
ATOM 624 C CA . PHE A 1 86 ? -1.585 5.651 -18.119 1.00 91.94 86 PHE A CA 1
ATOM 625 C C . PHE A 1 86 ? -0.521 6.728 -18.345 1.00 91.94 86 PHE A C 1
ATOM 627 O O . PHE A 1 86 ? -0.461 7.304 -19.428 1.00 91.94 86 PHE A O 1
ATOM 634 N N . LEU A 1 87 ? 0.326 6.999 -17.350 1.00 89.12 87 LEU A N 1
ATOM 635 C CA . LEU A 1 87 ? 1.412 7.974 -17.476 1.00 89.12 87 LEU A CA 1
ATOM 636 C C . LEU A 1 87 ? 2.475 7.533 -18.491 1.00 89.12 87 LEU A C 1
ATOM 638 O O . LEU A 1 87 ? 3.045 8.389 -19.162 1.00 89.12 87 LEU A O 1
ATOM 642 N N . LEU A 1 88 ? 2.723 6.226 -18.622 1.00 86.31 88 LEU A N 1
ATOM 643 C CA . LEU A 1 88 ? 3.661 5.684 -19.608 1.00 86.31 88 LEU A CA 1
ATOM 644 C C . LEU A 1 88 ? 3.072 5.581 -21.021 1.00 86.31 88 LEU A C 1
ATOM 646 O O . LEU A 1 88 ? 3.765 5.881 -21.987 1.00 86.31 88 LEU A O 1
ATOM 650 N N . ASN A 1 89 ? 1.816 5.145 -21.153 1.00 86.75 89 ASN A N 1
ATOM 651 C CA . ASN A 1 89 ? 1.206 4.820 -22.451 1.00 86.75 89 ASN A CA 1
ATOM 652 C C . ASN A 1 89 ? 0.358 5.962 -23.042 1.00 86.75 89 ASN A C 1
ATOM 654 O O . ASN A 1 89 ? -0.007 5.920 -24.215 1.00 86.75 89 ASN A O 1
ATOM 658 N N . GLY A 1 90 ? 0.007 6.981 -22.253 1.00 80.06 90 GLY A N 1
ATOM 659 C CA . GLY A 1 90 ? -0.937 8.023 -22.661 1.00 80.06 90 GLY A CA 1
ATOM 660 C C . GLY A 1 90 ? -2.379 7.512 -22.837 1.00 80.06 90 GLY A C 1
ATOM 661 O O . GLY A 1 90 ? -2.705 6.367 -22.535 1.00 80.06 90 GLY A O 1
ATOM 662 N N . ILE A 1 91 ? -3.276 8.385 -23.318 1.00 71.44 91 ILE A N 1
ATOM 663 C CA . ILE A 1 91 ? -4.714 8.072 -23.507 1.00 71.44 91 ILE A CA 1
ATOM 664 C C . ILE A 1 91 ? -4.959 7.264 -24.800 1.00 71.44 91 ILE A C 1
ATOM 666 O O . ILE A 1 91 ? -5.969 6.576 -24.917 1.00 71.44 91 ILE A O 1
ATOM 670 N N . GLY A 1 92 ? -4.035 7.330 -25.763 1.00 67.56 92 GLY A N 1
ATOM 671 C CA . GLY A 1 92 ? -4.128 6.623 -27.046 1.00 67.56 92 GLY A CA 1
ATOM 672 C C . GLY A 1 92 ? -3.528 5.213 -27.063 1.00 67.56 92 GLY A C 1
ATOM 673 O O . GLY A 1 92 ? -3.760 4.493 -28.030 1.00 67.56 92 GLY A O 1
ATOM 674 N N . GLY A 1 93 ? -2.798 4.814 -26.012 1.00 65.00 93 GLY A N 1
ATOM 675 C CA . GLY A 1 93 ? -1.897 3.658 -26.060 1.00 65.00 93 GLY A CA 1
ATOM 676 C C . GLY A 1 93 ? -0.601 3.968 -26.825 1.00 65.00 93 GLY A C 1
ATOM 677 O O . GLY A 1 93 ? -0.566 4.908 -27.622 1.00 65.00 93 GLY A O 1
ATOM 678 N N . ALA A 1 94 ? 0.458 3.201 -26.543 1.00 55.03 94 ALA A N 1
ATOM 679 C CA . ALA A 1 94 ? 1.720 3.242 -27.289 1.00 55.03 94 ALA A CA 1
ATOM 680 C C . ALA A 1 94 ? 1.579 2.627 -28.690 1.00 55.03 94 ALA A C 1
ATOM 682 O O . ALA A 1 94 ? 0.843 1.619 -28.816 1.00 55.03 94 ALA A O 1
#

Secondary structure (DSSP, 8-state):
--SHHHHHHHHHHHHHHHHHHHHHH-STTTGGGHHHHHHHHHHHHHHHHHHHSS-SPTT--HHHHHHHHHHHHHHHHHHHHHHHHHHHHTTT--

Sequence (94 aa):
MSRLPAVLLLLILGIFSLPVSAFFLDGPGTENWIVPVHFVVMGAAGALVAFWLPLAQDGASPGKRILVGASTGIGLAIVGLAVFWFLLNGIGGA

Radius of gyration: 14.64 Å; chains: 1; bounding box: 34×21×45 Å

pLDDT: mean 93.14, std 7.38, range [55.03, 98.56]